Protein AF-A0A660YNR3-F1 (afdb_monomer)

Solvent-accessible surface area (backbone atoms only — not comparable to full-atom values): 7687 Å² total; per-residue (Å²): 128,89,79,85,51,72,70,41,46,27,28,28,26,65,58,37,36,51,55,48,36,74,77,38,71,85,60,85,75,82,46,52,71,30,52,26,34,31,70,41,71,60,52,62,88,41,73,68,26,43,50,52,51,52,53,44,63,73,63,52,87,47,79,91,48,65,66,87,48,44,32,37,24,27,33,40,55,34,66,90,38,70,31,98,83,68,46,72,40,37,76,51,71,72,45,73,34,48,56,43,39,84,83,83,62,45,50,22,49,44,72,56,55,69,69,58,53,53,52,52,49,56,50,46,63,75,67,67,67,76,76,81,126

Radius of gyration: 16.53 Å; Cα contacts (8 Å, |Δi|>4): 197; chains: 1; bounding box: 43×38×41 Å

Nearest PDB structures (foldseek):
  6tp5-assembly1_A  TM=4.032E-01  e=2.513E+00  Homo sapiens
  6tp5-assembly1_B  TM=3.949E-01  e=3.029E+00  Homo sapiens
  2k5l-assembly1_A  TM=4.747E-01  e=6.007E+00  Acetivibrio thermocellus ATCC 27405
  3sti-assembly1_B  TM=2.786E-01  e=3.430E+00  Escherichia coli K-12

pLDDT: mean 86.68, std 11.62, range [37.19, 96.88]

Foldseek 3Di:
DDDDDQFFKKFFAPLLVVVVCVVPVPDPDDRGRFIKGFHFFDDCVDPVNVVVLVVVCVVCPCVLHPSNQQRTWIKTKQQCDQDPVRHGIDIDGGDGDGQADRPPRHGRIDTDDPVVVVVVVVVCVVVPPPPDD

Sequence (133 aa):
MDDLKVGDLLFLTSFYEHYIKEKYPNTKLCLINRLAKLEEIIDWETSKGRFIKQARVKSGKWKNLPIEDNKYIVSIYYHDLIGRKGEKGVVERGVPMFRFHPETKKPFFEKVPDWIYREIMKQCESFGVELKQ

Structure (mmCIF, N/CA/C/O backbone):
data_AF-A0A660YNR3-F1
#
_entry.id   AF-A0A660YNR3-F1
#
loop_
_atom_site.group_PDB
_atom_site.id
_atom_site.type_symbol
_atom_site.label_atom_id
_atom_site.label_alt_id
_atom_site.label_comp_id
_atom_site.label_asym_id
_atom_site.label_entity_id
_atom_site.label_seq_id
_atom_site.pdbx_PDB_ins_code
_atom_site.Cartn_x
_atom_site.Cartn_y
_atom_site.Cartn_z
_atom_site.occupancy
_atom_site.B_iso_or_equiv
_atom_site.auth_seq_id
_atom_site.auth_comp_id
_atom_site.auth_asym_id
_atom_site.auth_atom_id
_atom_site.pdbx_PDB_model_num
ATOM 1 N N . MET A 1 1 ? -13.034 -8.684 -11.855 1.00 46.00 1 MET A N 1
ATOM 2 C CA . MET A 1 1 ? -11.916 -8.521 -10.904 1.00 46.00 1 MET A CA 1
ATOM 3 C C . MET A 1 1 ? -11.918 -7.039 -10.591 1.00 46.00 1 MET A C 1
ATOM 5 O O . MET A 1 1 ? -11.729 -6.288 -11.533 1.00 46.00 1 MET A O 1
ATOM 9 N N . ASP A 1 2 ? -12.305 -6.621 -9.384 1.00 54.91 2 ASP A N 1
ATOM 10 C CA . ASP A 1 2 ? -12.596 -5.202 -9.125 1.00 54.91 2 ASP A CA 1
ATOM 11 C C . ASP A 1 2 ? -11.394 -4.314 -9.464 1.00 54.91 2 ASP A C 1
ATOM 13 O O . ASP A 1 2 ? -10.284 -4.517 -8.958 1.00 54.91 2 ASP A O 1
ATOM 17 N N . ASP A 1 3 ? -11.625 -3.359 -10.365 1.00 85.38 3 ASP A N 1
ATOM 18 C CA . ASP A 1 3 ? -10.635 -2.364 -10.748 1.00 85.38 3 ASP A CA 1
ATOM 19 C C . ASP A 1 3 ? -10.443 -1.394 -9.585 1.00 85.38 3 ASP A C 1
ATOM 21 O O . ASP A 1 3 ? -11.370 -0.696 -9.164 1.00 85.38 3 ASP A O 1
ATOM 25 N N . LEU A 1 4 ? -9.221 -1.371 -9.060 1.00 91.00 4 LEU A N 1
ATOM 26 C CA . LEU A 1 4 ? -8.797 -0.423 -8.041 1.00 91.00 4 LEU A CA 1
ATOM 27 C C . LEU A 1 4 ? -8.828 0.993 -8.610 1.00 91.00 4 LEU A C 1
ATOM 29 O O . LEU A 1 4 ? -8.324 1.237 -9.710 1.00 91.00 4 LEU A O 1
ATOM 33 N N . LYS A 1 5 ? -9.365 1.931 -7.837 1.00 93.50 5 LYS A N 1
ATOM 34 C CA . LYS A 1 5 ? -9.443 3.348 -8.198 1.00 93.50 5 LYS A CA 1
ATOM 35 C C . LYS A 1 5 ? -8.811 4.209 -7.117 1.00 93.50 5 LYS A C 1
ATOM 37 O O . LYS A 1 5 ? -8.812 3.863 -5.938 1.00 93.50 5 LYS A O 1
ATOM 42 N N . VAL A 1 6 ? -8.273 5.356 -7.523 1.00 94.25 6 VAL A N 1
ATOM 43 C CA . VAL A 1 6 ? -7.807 6.374 -6.575 1.00 94.25 6 VAL A CA 1
ATOM 44 C C . VAL A 1 6 ? -8.950 6.731 -5.622 1.00 94.25 6 VAL A C 1
ATOM 46 O O . VAL A 1 6 ? -10.077 6.953 -6.059 1.00 94.25 6 VAL A O 1
ATOM 49 N N . GLY A 1 7 ? -8.651 6.763 -4.326 1.00 91.31 7 GLY A N 1
ATOM 50 C CA . GLY A 1 7 ? -9.623 6.942 -3.251 1.00 91.31 7 GLY A CA 1
ATOM 51 C C . GLY A 1 7 ? -10.091 5.642 -2.599 1.00 91.31 7 GLY A C 1
ATOM 52 O O . GLY A 1 7 ? -10.607 5.710 -1.486 1.00 91.31 7 GLY A O 1
ATOM 53 N N . ASP A 1 8 ? -9.867 4.479 -3.223 1.00 92.50 8 ASP A N 1
ATOM 54 C CA . ASP A 1 8 ? -10.229 3.195 -2.621 1.00 92.50 8 ASP A CA 1
ATOM 55 C C . ASP A 1 8 ? -9.513 2.993 -1.278 1.00 92.50 8 ASP A C 1
ATOM 57 O O . ASP A 1 8 ? -8.311 3.251 -1.132 1.00 92.50 8 ASP A O 1
ATOM 61 N N . LEU A 1 9 ? -10.269 2.492 -0.301 1.00 92.69 9 LEU A N 1
ATOM 62 C CA . LEU A 1 9 ? -9.723 2.000 0.955 1.00 92.69 9 LEU A CA 1
ATOM 63 C C . LEU A 1 9 ? -9.276 0.553 0.782 1.00 92.69 9 LEU A C 1
ATOM 65 O O . LEU A 1 9 ? -9.945 -0.254 0.135 1.00 92.69 9 LEU A O 1
ATOM 69 N N . LEU A 1 10 ? -8.144 0.229 1.389 1.00 94.31 10 LEU A N 1
ATOM 70 C CA . LEU A 1 10 ? -7.475 -1.054 1.283 1.00 94.31 10 LEU A CA 1
ATOM 71 C C . LEU A 1 10 ? -7.175 -1.600 2.680 1.00 94.31 10 LEU A C 1
ATOM 73 O O . LEU A 1 10 ? -6.725 -0.851 3.548 1.00 94.31 10 LEU A O 1
ATOM 77 N N . PHE A 1 11 ? -7.361 -2.900 2.880 1.00 93.69 11 PHE A N 1
ATOM 78 C CA . PHE A 1 11 ? -6.783 -3.624 4.004 1.00 93.69 11 PHE A CA 1
ATOM 79 C C . PHE A 1 11 ? -5.423 -4.180 3.617 1.00 93.69 11 PHE A C 1
ATOM 81 O O . PHE A 1 11 ? -5.300 -4.871 2.609 1.00 93.69 11 PHE A O 1
ATOM 88 N N . LEU A 1 12 ? -4.408 -3.913 4.432 1.00 95.19 12 LEU A N 1
ATOM 89 C CA . LEU A 1 12 ? -3.102 -4.555 4.302 1.00 95.19 12 LEU A CA 1
ATOM 90 C C . LEU A 1 12 ? -3.180 -6.014 4.770 1.00 95.19 12 LEU A C 1
ATOM 92 O O . LEU A 1 12 ? -3.768 -6.313 5.809 1.00 95.19 12 LEU A O 1
ATOM 96 N N . THR A 1 13 ? -2.575 -6.933 4.025 1.00 95.88 13 THR A N 1
ATOM 97 C CA . THR A 1 13 ? -2.635 -8.372 4.325 1.00 95.88 13 THR A CA 1
ATOM 98 C C . THR A 1 13 ? -1.467 -8.837 5.199 1.00 95.88 13 THR A C 1
ATOM 100 O O . THR A 1 13 ? -0.468 -8.136 5.389 1.00 95.88 13 THR A O 1
ATOM 103 N N . SER A 1 14 ? -1.546 -10.085 5.671 1.00 94.88 14 SER A N 1
ATOM 104 C CA . SER A 1 14 ? -0.424 -10.794 6.307 1.00 94.88 14 SER A CA 1
ATOM 105 C C . SER A 1 14 ? 0.824 -10.878 5.433 1.00 94.88 14 SER A C 1
ATOM 107 O O . SER A 1 14 ? 1.934 -10.822 5.955 1.00 94.88 14 SER A O 1
ATOM 109 N N . PHE A 1 15 ? 0.669 -10.947 4.110 1.00 95.00 15 PHE A N 1
ATOM 110 C CA . PHE A 1 15 ? 1.802 -11.017 3.190 1.00 95.00 15 PHE A CA 1
ATOM 111 C C . PHE A 1 15 ? 2.572 -9.704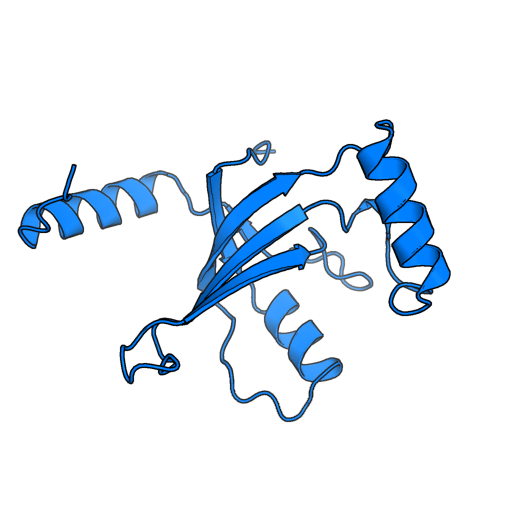 3.112 1.00 95.00 15 PHE A C 1
ATOM 113 O O . PHE A 1 15 ? 3.798 -9.731 3.018 1.00 95.00 15 PHE A O 1
ATOM 120 N N . TYR A 1 16 ? 1.879 -8.563 3.184 1.00 93.88 16 TYR A N 1
ATOM 121 C CA . TYR A 1 16 ? 2.566 -7.279 3.275 1.00 93.88 16 TYR A CA 1
ATOM 122 C C . TYR A 1 16 ? 3.314 -7.140 4.601 1.00 93.88 16 TYR A C 1
ATOM 124 O O . TYR A 1 16 ? 4.473 -6.729 4.610 1.00 93.88 16 TYR A O 1
ATOM 132 N N . GLU A 1 17 ? 2.686 -7.528 5.716 1.00 93.44 17 GLU A N 1
ATOM 133 C CA . GLU A 1 17 ? 3.364 -7.510 7.012 1.00 93.44 17 GLU A CA 1
ATOM 134 C C . GLU A 1 17 ? 4.628 -8.374 7.003 1.00 93.44 17 GLU A C 1
ATOM 136 O O . GLU A 1 17 ? 5.686 -7.914 7.434 1.00 93.44 17 GLU A O 1
ATOM 141 N N . HIS A 1 18 ? 4.521 -9.605 6.501 1.00 93.06 18 HIS A N 1
ATOM 142 C CA . HIS A 1 18 ? 5.646 -10.529 6.423 1.00 93.06 18 HIS A CA 1
ATOM 143 C C . HIS A 1 18 ? 6.806 -9.918 5.632 1.00 93.06 18 HIS A C 1
ATOM 145 O O . HIS A 1 18 ? 7.913 -9.810 6.153 1.00 93.06 18 HIS A O 1
ATOM 151 N N . TYR A 1 19 ? 6.515 -9.388 4.443 1.00 91.44 19 TYR A N 1
ATOM 152 C CA . TYR A 1 19 ? 7.498 -8.723 3.591 1.00 91.44 19 TYR A CA 1
ATOM 153 C C . TYR A 1 19 ? 8.201 -7.538 4.277 1.00 91.44 19 TYR A C 1
ATOM 155 O O . TYR A 1 19 ? 9.413 -7.349 4.144 1.00 91.44 19 TYR A O 1
ATOM 163 N N . ILE A 1 20 ? 7.457 -6.715 5.025 1.00 90.50 20 ILE A N 1
ATOM 164 C CA . ILE A 1 20 ? 8.045 -5.596 5.775 1.00 90.50 20 ILE A CA 1
ATOM 165 C C . ILE A 1 20 ? 8.910 -6.101 6.928 1.00 90.50 20 ILE A C 1
ATOM 167 O O . ILE A 1 20 ? 9.991 -5.554 7.141 1.00 90.50 20 ILE A O 1
ATOM 171 N N . LYS A 1 21 ? 8.484 -7.143 7.647 1.00 91.81 21 LYS A N 1
ATOM 172 C CA . LYS A 1 21 ? 9.265 -7.734 8.743 1.00 91.81 21 LYS A CA 1
ATOM 173 C C . LYS A 1 21 ? 10.542 -8.412 8.245 1.00 91.81 21 LYS A C 1
ATOM 175 O O . LYS A 1 21 ? 11.559 -8.304 8.913 1.00 91.81 21 LYS A O 1
ATOM 180 N N . GLU A 1 22 ? 10.546 -9.022 7.064 1.00 90.62 22 GLU A N 1
ATOM 181 C CA . GLU A 1 22 ? 11.778 -9.549 6.457 1.00 90.62 22 GLU A CA 1
ATOM 182 C C . GLU A 1 22 ? 12.781 -8.433 6.138 1.00 90.62 22 GLU A C 1
ATOM 184 O O . GLU A 1 22 ? 13.975 -8.554 6.412 1.00 90.62 22 GLU A O 1
ATOM 189 N N . LYS A 1 23 ? 12.298 -7.310 5.594 1.00 86.88 23 LYS A N 1
ATOM 190 C CA . LYS A 1 23 ? 13.146 -6.154 5.263 1.00 86.88 23 LYS A CA 1
ATOM 191 C C . LYS A 1 23 ? 13.578 -5.342 6.479 1.00 86.88 23 LYS A C 1
ATOM 193 O O . LYS A 1 23 ? 14.657 -4.749 6.470 1.00 86.88 23 LYS A O 1
ATOM 198 N N . TYR A 1 24 ? 12.733 -5.292 7.502 1.00 88.44 24 TYR A N 1
ATOM 199 C CA . TYR A 1 24 ? 12.922 -4.503 8.712 1.00 88.44 24 TYR A CA 1
ATOM 200 C C . TYR A 1 24 ? 12.564 -5.343 9.954 1.00 88.44 24 TYR A C 1
ATOM 202 O O . TYR A 1 24 ? 11.534 -5.083 10.585 1.00 88.44 24 TYR A O 1
ATOM 210 N N . PRO A 1 25 ? 13.419 -6.308 10.355 1.00 88.94 25 PRO A N 1
ATOM 211 C CA . PRO A 1 25 ? 13.110 -7.298 11.402 1.00 88.94 25 PRO A CA 1
ATOM 212 C C . PRO A 1 25 ? 12.765 -6.720 12.774 1.00 88.94 25 PRO A C 1
ATOM 214 O O . PRO A 1 25 ? 12.047 -7.337 13.552 1.00 88.94 25 PRO A O 1
ATOM 217 N N . ASN A 1 26 ? 13.235 -5.506 13.065 1.00 88.00 26 ASN A N 1
ATOM 218 C CA . ASN A 1 26 ? 12.988 -4.830 14.339 1.00 88.00 26 ASN A CA 1
ATOM 219 C C . ASN A 1 26 ? 11.656 -4.055 14.373 1.00 88.00 26 ASN A C 1
ATOM 221 O O . ASN A 1 26 ? 11.348 -3.397 15.369 1.00 88.00 26 ASN A O 1
ATOM 225 N N . THR A 1 27 ? 10.866 -4.105 13.295 1.00 82.88 27 THR A N 1
ATOM 226 C CA . THR A 1 27 ? 9.537 -3.489 13.239 1.00 82.88 27 THR A CA 1
ATOM 227 C C . THR A 1 27 ? 8.590 -4.187 14.209 1.00 82.88 27 THR A C 1
ATOM 229 O O . THR A 1 27 ? 8.252 -5.355 14.041 1.00 82.88 27 THR A O 1
ATOM 232 N N . LYS A 1 28 ? 8.101 -3.437 15.203 1.00 82.81 28 LYS A N 1
ATOM 233 C CA . LYS A 1 28 ? 7.074 -3.902 16.153 1.00 82.81 28 LYS A CA 1
ATOM 234 C C . LYS A 1 28 ? 5.638 -3.642 15.676 1.00 82.81 28 LYS A C 1
ATOM 236 O O . LYS A 1 28 ? 4.694 -3.958 16.390 1.00 82.81 28 LYS A O 1
ATOM 241 N N . LEU A 1 29 ? 5.469 -3.045 14.496 1.00 81.94 29 LEU A N 1
ATOM 242 C CA . LEU A 1 29 ? 4.160 -2.699 13.945 1.00 81.94 29 LEU A CA 1
ATOM 243 C C . LEU A 1 29 ? 3.429 -3.964 13.483 1.00 81.94 29 LEU A C 1
ATOM 245 O O . LEU A 1 29 ? 3.964 -4.737 12.690 1.00 81.94 29 LEU A O 1
ATOM 249 N N . CYS A 1 30 ? 2.193 -4.141 13.951 1.00 88.44 30 CYS A N 1
ATOM 250 C CA . CYS A 1 30 ? 1.248 -5.083 13.356 1.00 88.44 30 CYS A CA 1
ATOM 251 C C . CYS A 1 30 ? 0.580 -4.394 12.167 1.00 88.44 30 CYS A C 1
ATOM 253 O O . CYS A 1 30 ? -0.171 -3.461 12.407 1.00 88.44 30 CYS A O 1
ATOM 255 N N . LEU A 1 31 ? 0.879 -4.755 10.922 1.00 88.56 31 LEU A N 1
ATOM 256 C CA . LEU A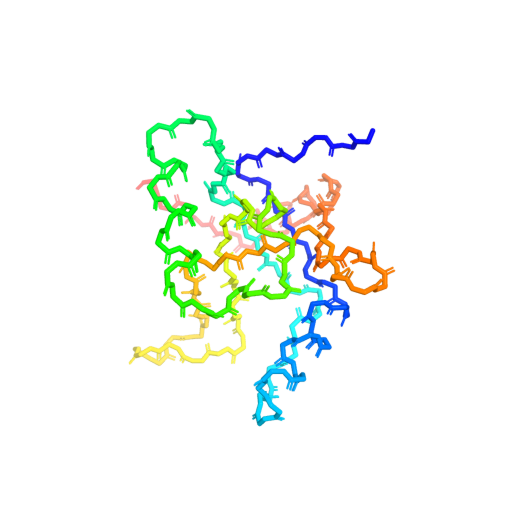 1 31 ? 0.379 -4.105 9.702 1.00 88.56 31 LEU A CA 1
ATOM 257 C C . LEU A 1 31 ? -0.888 -4.757 9.143 1.00 88.56 31 LEU A C 1
ATOM 259 O O . LEU A 1 31 ? -1.580 -4.133 8.345 1.00 88.56 31 LEU A O 1
ATOM 263 N N . ILE A 1 32 ? -1.198 -5.982 9.556 1.00 91.38 32 ILE A N 1
ATOM 264 C CA . ILE A 1 32 ? -2.343 -6.749 9.049 1.00 91.38 32 ILE A CA 1
ATOM 265 C C . ILE A 1 32 ? -3.655 -6.041 9.392 1.00 91.38 32 ILE A C 1
ATOM 267 O O . ILE A 1 32 ? -3.814 -5.504 10.487 1.00 91.38 32 ILE A O 1
ATOM 271 N N . ASN A 1 33 ? -4.600 -6.050 8.451 1.00 88.12 33 ASN A N 1
ATOM 272 C CA . ASN A 1 33 ? -5.920 -5.422 8.542 1.00 88.12 33 ASN A CA 1
ATOM 273 C C . ASN A 1 33 ? -5.883 -3.908 8.791 1.00 88.12 33 ASN A C 1
ATOM 275 O O . ASN A 1 33 ? -6.916 -3.301 9.082 1.00 88.12 33 ASN A O 1
ATOM 279 N N . ARG A 1 34 ? -4.719 -3.261 8.653 1.00 89.88 34 ARG A N 1
ATOM 280 C CA . ARG A 1 34 ? -4.661 -1.801 8.681 1.00 89.88 34 ARG A CA 1
ATOM 281 C C . ARG A 1 34 ? -5.300 -1.223 7.437 1.00 89.88 34 ARG A C 1
ATOM 283 O O . ARG A 1 34 ? -5.127 -1.747 6.338 1.00 89.88 34 ARG A O 1
ATOM 290 N N . LEU A 1 35 ? -5.971 -0.096 7.640 1.00 90.94 35 LEU A N 1
ATOM 291 C CA . LEU A 1 35 ? -6.505 0.715 6.564 1.00 90.94 35 LEU A CA 1
ATOM 292 C C . LEU A 1 35 ? -5.385 1.509 5.891 1.00 90.94 35 LEU A C 1
ATOM 294 O O . LEU A 1 35 ? -4.606 2.217 6.539 1.00 90.94 35 LEU A O 1
ATOM 298 N N . ALA A 1 36 ? -5.356 1.413 4.571 1.00 94.19 36 ALA A N 1
ATOM 299 C CA . ALA A 1 36 ? -4.606 2.286 3.692 1.00 94.19 36 ALA A CA 1
ATOM 300 C C . ALA A 1 36 ? -5.558 2.921 2.675 1.00 94.19 36 ALA A C 1
ATOM 302 O O . ALA A 1 36 ? -6.564 2.328 2.294 1.00 94.19 36 ALA A O 1
ATOM 303 N N . LYS A 1 37 ? -5.240 4.129 2.223 1.00 94.94 37 LYS A N 1
ATOM 304 C CA . LYS A 1 37 ? -5.948 4.802 1.134 1.00 94.94 37 LYS A CA 1
ATOM 305 C C . LYS A 1 37 ? -5.078 4.776 -0.112 1.00 94.94 37 LYS A C 1
ATOM 307 O O . LYS A 1 37 ? -3.908 5.153 -0.041 1.00 94.94 37 LYS A O 1
ATOM 312 N N . LEU A 1 38 ? -5.643 4.370 -1.244 1.00 96.06 38 LEU A N 1
ATOM 313 C CA . LEU A 1 38 ? -4.974 4.464 -2.536 1.00 96.06 38 LEU A CA 1
ATOM 314 C C . LEU A 1 38 ? -4.981 5.919 -3.020 1.00 96.06 38 LEU A C 1
ATOM 316 O O . LEU A 1 38 ? -6.028 6.457 -3.368 1.00 96.06 38 LEU A O 1
ATOM 320 N N . GLU A 1 39 ? -3.819 6.566 -3.029 1.00 96.88 39 GLU A N 1
ATOM 321 C CA . GLU A 1 39 ? -3.684 7.983 -3.398 1.00 96.88 39 GLU A CA 1
ATOM 322 C C . GLU A 1 39 ? -3.392 8.166 -4.886 1.00 96.88 39 GLU A C 1
ATOM 324 O O . GLU A 1 39 ? -3.863 9.117 -5.502 1.00 96.88 39 GLU A O 1
ATOM 329 N N . GLU A 1 40 ? -2.606 7.267 -5.474 1.00 96.19 40 GLU A N 1
ATOM 330 C CA . GLU A 1 40 ? -2.231 7.350 -6.882 1.00 96.19 40 GLU A CA 1
ATOM 331 C C . GLU A 1 40 ? -1.974 5.954 -7.458 1.00 96.19 40 GL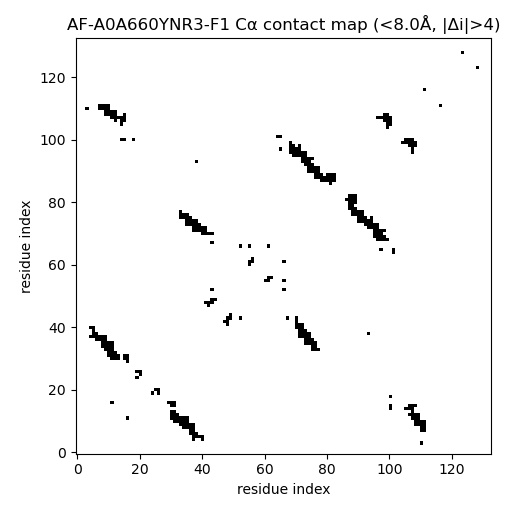U A C 1
ATOM 333 O O . GLU A 1 40 ? -1.419 5.076 -6.793 1.00 96.19 40 GLU A O 1
ATOM 338 N N . ILE A 1 41 ? -2.351 5.769 -8.723 1.00 95.81 41 ILE A N 1
ATOM 339 C CA . ILE A 1 41 ? -1.911 4.647 -9.550 1.00 95.81 41 ILE A CA 1
ATOM 340 C C . ILE A 1 41 ? -1.044 5.239 -10.657 1.00 95.81 41 ILE A C 1
ATOM 342 O O . ILE A 1 41 ? -1.537 5.975 -11.508 1.00 95.81 41 ILE A O 1
ATOM 346 N N . ILE A 1 42 ? 0.250 4.940 -10.628 1.00 94.88 42 ILE A N 1
ATOM 347 C CA . ILE A 1 42 ? 1.201 5.447 -11.612 1.00 94.88 42 ILE A CA 1
ATOM 348 C C . ILE A 1 42 ? 0.939 4.775 -12.960 1.00 94.88 42 ILE A C 1
ATOM 350 O O . ILE A 1 42 ? 0.955 3.547 -13.072 1.00 94.88 42 ILE A O 1
ATOM 354 N N . ASP A 1 43 ? 0.767 5.597 -13.989 1.00 94.81 43 ASP A N 1
ATOM 355 C CA . ASP A 1 43 ? 0.819 5.165 -15.381 1.00 94.81 43 ASP A CA 1
ATOM 356 C C . ASP A 1 43 ? 2.259 5.269 -15.898 1.00 94.81 43 ASP A C 1
ATOM 358 O O . ASP A 1 43 ? 2.818 6.368 -16.008 1.00 94.81 43 ASP A O 1
ATOM 362 N N . TRP A 1 44 ? 2.859 4.117 -16.208 1.00 94.06 44 TRP A N 1
ATOM 363 C CA . TRP A 1 44 ? 4.245 4.006 -16.661 1.00 94.06 44 TRP A CA 1
ATOM 364 C C . TRP A 1 44 ? 4.516 4.648 -18.019 1.00 94.06 44 TRP A C 1
ATOM 366 O O . TRP A 1 44 ? 5.669 4.999 -18.280 1.00 94.06 44 TRP A O 1
ATOM 376 N N . GLU A 1 45 ? 3.487 4.864 -18.836 1.00 94.81 45 GLU A N 1
ATOM 377 C CA . GLU A 1 45 ? 3.632 5.447 -20.171 1.00 94.81 45 GLU A CA 1
ATOM 378 C C . GLU A 1 45 ? 3.720 6.980 -20.141 1.00 94.81 45 GLU A C 1
ATOM 380 O O . GLU A 1 45 ? 4.229 7.614 -21.073 1.00 94.81 45 GLU A O 1
ATOM 385 N N . THR A 1 46 ? 3.301 7.596 -19.034 1.00 96.25 46 THR A N 1
ATOM 386 C CA . THR A 1 46 ? 3.395 9.047 -18.839 1.00 96.25 46 THR A CA 1
ATOM 387 C C . THR A 1 46 ? 4.835 9.505 -18.589 1.00 96.25 46 THR A C 1
ATOM 389 O O . THR A 1 46 ? 5.693 8.753 -18.122 1.00 96.25 46 THR A O 1
ATOM 392 N N . SER A 1 47 ? 5.118 10.788 -18.836 1.00 96.50 47 SER A N 1
ATOM 393 C CA . SER A 1 47 ? 6.418 11.399 -18.511 1.00 96.50 47 SER A CA 1
ATOM 394 C C . SER A 1 47 ? 6.781 11.241 -17.028 1.00 96.50 47 SER A C 1
ATOM 396 O O . SER A 1 47 ? 7.908 10.855 -16.708 1.00 96.50 47 SER A O 1
ATOM 398 N N . LYS A 1 48 ? 5.808 11.460 -16.132 1.00 94.75 48 LYS A N 1
ATOM 399 C CA . LYS A 1 48 ? 5.943 11.247 -14.684 1.00 94.75 48 LYS A CA 1
ATOM 400 C C . LYS A 1 48 ? 6.260 9.785 -14.364 1.00 94.75 48 LYS A C 1
ATOM 402 O O . LYS A 1 48 ? 7.207 9.520 -13.624 1.00 94.75 48 LYS A O 1
ATOM 407 N N . GLY A 1 49 ? 5.514 8.842 -14.941 1.00 95.56 49 GLY A N 1
ATOM 408 C CA . GLY A 1 49 ? 5.731 7.410 -14.740 1.00 95.56 49 GLY A CA 1
ATOM 409 C C . GLY A 1 49 ? 7.121 6.965 -15.175 1.00 95.56 49 GLY A C 1
ATOM 410 O O . GLY A 1 49 ? 7.850 6.364 -14.383 1.00 95.56 49 GLY A O 1
ATOM 411 N N . ARG A 1 50 ? 7.544 7.339 -16.388 1.00 96.19 50 ARG A N 1
ATOM 412 C CA . ARG A 1 50 ? 8.892 7.039 -16.898 1.00 96.19 50 ARG A CA 1
ATOM 413 C C . ARG A 1 50 ? 9.994 7.607 -16.005 1.00 96.19 50 ARG A C 1
ATOM 415 O O . ARG A 1 50 ? 10.956 6.897 -15.712 1.00 96.19 50 ARG A O 1
ATOM 422 N N . PHE A 1 51 ? 9.839 8.840 -15.521 1.00 95.81 51 PHE A N 1
ATOM 423 C CA . PHE A 1 51 ? 10.792 9.448 -14.590 1.00 95.81 51 PHE A CA 1
ATOM 424 C C . PHE A 1 51 ? 10.894 8.660 -13.274 1.00 95.81 51 PHE A C 1
ATOM 426 O O . PHE A 1 51 ? 11.994 8.309 -12.841 1.00 95.81 51 PHE A O 1
ATOM 433 N N . ILE A 1 52 ? 9.758 8.313 -12.659 1.00 93.56 52 ILE A N 1
ATOM 434 C CA . ILE A 1 52 ? 9.727 7.521 -11.419 1.00 93.56 52 ILE A CA 1
ATOM 435 C C . ILE A 1 52 ? 10.352 6.139 -11.643 1.00 93.56 52 ILE A C 1
ATOM 437 O O . ILE A 1 52 ? 11.144 5.675 -10.818 1.00 93.56 52 ILE A O 1
ATOM 441 N N . LYS A 1 53 ? 10.041 5.490 -12.769 1.00 93.44 53 LYS A N 1
ATOM 442 C CA . LYS A 1 53 ? 10.598 4.186 -13.145 1.00 93.44 53 LYS A CA 1
ATOM 443 C C . LYS A 1 53 ? 12.122 4.243 -13.237 1.00 93.44 53 LYS A C 1
ATOM 445 O O . LYS A 1 53 ? 12.800 3.439 -12.598 1.00 93.44 53 LYS A O 1
ATOM 450 N N . GLN A 1 54 ? 12.665 5.236 -13.941 1.00 93.88 54 GLN A N 1
ATOM 451 C CA . GLN A 1 54 ? 14.111 5.459 -14.033 1.00 93.88 54 GLN A CA 1
ATOM 452 C C . GLN A 1 54 ? 14.743 5.730 -12.662 1.00 93.88 54 GLN A C 1
ATOM 454 O O . GLN A 1 54 ? 15.766 5.127 -12.331 1.00 93.88 54 GLN A O 1
ATOM 459 N N . ALA A 1 55 ? 14.123 6.576 -11.833 1.00 92.62 55 ALA A N 1
ATOM 460 C CA . ALA A 1 55 ? 14.613 6.868 -10.485 1.00 92.62 55 ALA A CA 1
ATOM 461 C C . ALA A 1 55 ? 14.678 5.603 -9.610 1.00 92.62 55 ALA A C 1
ATOM 463 O O . ALA A 1 55 ? 15.655 5.386 -8.888 1.00 92.62 55 A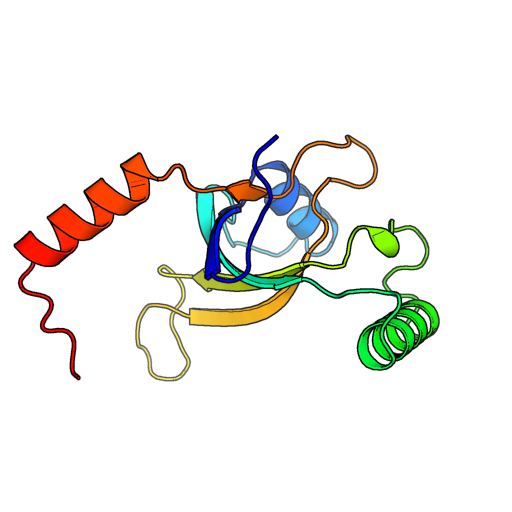LA A O 1
ATOM 464 N N . ARG A 1 56 ? 13.676 4.722 -9.710 1.00 91.19 56 ARG A N 1
ATOM 465 C CA . ARG A 1 56 ? 13.645 3.445 -8.984 1.00 91.19 56 ARG A CA 1
ATOM 466 C C . ARG A 1 56 ? 14.717 2.480 -9.467 1.00 91.19 56 ARG A C 1
ATOM 468 O O . ARG A 1 56 ? 15.445 1.951 -8.627 1.00 91.19 56 ARG A O 1
ATOM 475 N N . VAL A 1 57 ? 14.871 2.306 -10.779 1.00 90.94 57 VAL A N 1
ATOM 476 C CA . VAL A 1 57 ? 15.950 1.485 -11.355 1.00 90.94 57 VAL A CA 1
ATOM 477 C C . VAL A 1 57 ? 17.314 1.997 -10.881 1.00 90.94 57 VAL A C 1
ATOM 479 O O . VAL A 1 57 ? 18.107 1.224 -10.345 1.00 90.94 57 VAL A O 1
ATOM 482 N N . LYS A 1 58 ? 17.548 3.313 -10.966 1.00 93.44 58 LYS A N 1
ATOM 483 C CA . LYS A 1 58 ? 18.799 3.952 -10.530 1.00 93.44 58 LYS A CA 1
ATOM 484 C C . LYS A 1 58 ? 19.073 3.774 -9.035 1.00 93.44 58 LYS A C 1
ATOM 486 O O . LYS A 1 58 ? 20.226 3.648 -8.641 1.00 93.44 58 LYS A O 1
ATOM 491 N N . SER A 1 59 ? 18.033 3.746 -8.200 1.00 91.81 59 SER A N 1
ATOM 492 C CA . SER A 1 59 ? 18.191 3.594 -6.747 1.00 91.81 59 SER A CA 1
ATOM 493 C C . SER A 1 59 ? 18.716 2.221 -6.315 1.00 91.81 59 SER A C 1
ATOM 495 O O . SER A 1 59 ? 19.147 2.076 -5.174 1.00 91.81 59 SER A O 1
ATOM 497 N N . GLY A 1 60 ? 18.609 1.190 -7.163 1.00 86.75 60 GLY A N 1
ATOM 498 C CA . GLY A 1 60 ? 19.007 -0.188 -6.845 1.00 86.75 60 GLY A CA 1
ATOM 499 C C . GLY A 1 60 ? 18.140 -0.900 -5.793 1.00 86.75 60 GLY A C 1
ATOM 500 O O . GLY A 1 60 ? 18.124 -2.129 -5.759 1.00 86.75 60 GLY A O 1
ATOM 501 N N . LYS A 1 61 ? 17.343 -0.168 -5.000 1.00 86.31 61 LYS A N 1
ATOM 502 C CA . LYS A 1 61 ? 16.451 -0.702 -3.948 1.00 86.31 61 LYS A CA 1
ATOM 503 C C . LYS A 1 61 ? 15.419 -1.713 -4.464 1.00 86.31 61 LYS A C 1
ATOM 505 O O . LYS A 1 61 ? 14.874 -2.491 -3.685 1.00 86.31 61 LYS A O 1
ATOM 510 N N . TRP A 1 62 ? 15.150 -1.689 -5.768 1.00 86.50 62 TRP A N 1
ATOM 511 C CA . TRP A 1 62 ? 14.096 -2.458 -6.429 1.00 86.50 62 TRP A CA 1
ATOM 512 C C . TRP A 1 62 ? 14.628 -3.488 -7.434 1.00 86.50 62 TRP A C 1
ATOM 514 O O . TRP A 1 62 ? 13.845 -4.035 -8.201 1.00 86.50 62 TRP A O 1
ATOM 524 N N . LYS A 1 63 ? 15.944 -3.754 -7.444 1.00 81.06 63 LYS A N 1
ATOM 525 C CA . LYS A 1 63 ? 16.648 -4.512 -8.500 1.00 81.06 63 LYS A CA 1
ATOM 526 C C . LYS A 1 63 ? 16.097 -5.926 -8.766 1.00 81.06 63 LYS A C 1
ATOM 528 O O . LYS A 1 63 ? 16.229 -6.404 -9.883 1.00 81.06 63 LYS A O 1
ATOM 533 N N . ASN A 1 64 ? 15.433 -6.548 -7.789 1.00 83.75 64 ASN A N 1
ATOM 534 C CA . ASN A 1 64 ? 14.855 -7.897 -7.899 1.00 83.75 64 ASN A CA 1
ATOM 535 C C . ASN A 1 64 ? 13.334 -7.914 -7.669 1.00 83.75 64 ASN A C 1
ATOM 537 O O . ASN A 1 64 ? 12.762 -8.942 -7.316 1.00 83.75 64 ASN A O 1
ATOM 541 N N . LEU A 1 65 ? 12.680 -6.760 -7.788 1.00 87.75 65 LEU A N 1
ATOM 542 C CA . LEU A 1 65 ? 11.255 -6.614 -7.519 1.00 87.75 65 LEU A CA 1
ATOM 543 C C . LEU A 1 65 ? 10.506 -6.267 -8.813 1.00 87.75 65 LEU A C 1
ATOM 545 O O . LEU A 1 65 ? 11.080 -5.622 -9.692 1.00 87.75 65 LEU A O 1
ATOM 549 N N . PRO A 1 66 ? 9.228 -6.662 -8.951 1.00 89.94 66 PRO A N 1
ATOM 550 C CA . PRO A 1 66 ? 8.450 -6.399 -10.157 1.00 89.94 66 PRO A CA 1
ATOM 551 C C . PRO A 1 66 ? 8.088 -4.908 -10.245 1.00 89.94 66 PRO A C 1
ATOM 553 O O . PRO A 1 66 ? 7.027 -4.490 -9.790 1.00 89.94 66 PRO A O 1
ATOM 556 N N . ILE A 1 67 ? 8.982 -4.088 -10.810 1.00 89.94 67 ILE A N 1
ATOM 557 C CA . ILE A 1 67 ? 8.834 -2.621 -10.874 1.00 89.94 67 ILE A CA 1
ATOM 558 C C . ILE A 1 67 ? 7.503 -2.207 -11.510 1.00 89.94 67 ILE A C 1
ATOM 560 O O . ILE A 1 67 ? 6.877 -1.271 -11.016 1.00 89.94 67 ILE A O 1
ATOM 564 N N . GLU A 1 68 ? 7.046 -2.929 -12.539 1.00 89.94 68 GLU A N 1
ATOM 565 C CA . GLU A 1 68 ? 5.765 -2.650 -13.205 1.00 89.94 68 GLU A CA 1
ATOM 566 C C . GLU A 1 68 ? 4.567 -2.750 -12.249 1.00 89.94 68 GLU A C 1
ATOM 568 O O . GLU A 1 68 ? 3.585 -2.023 -12.403 1.00 89.94 68 GLU A O 1
ATOM 573 N N . ASP A 1 69 ? 4.658 -3.613 -11.234 1.00 91.25 69 ASP A N 1
ATOM 574 C CA . ASP A 1 69 ? 3.614 -3.791 -10.225 1.00 91.25 69 ASP A CA 1
ATOM 575 C C . ASP A 1 69 ? 3.740 -2.795 -9.060 1.00 91.25 69 ASP A C 1
ATOM 577 O O . ASP A 1 69 ? 2.779 -2.572 -8.329 1.00 91.25 69 ASP A O 1
ATOM 581 N N . ASN A 1 70 ? 4.879 -2.106 -8.909 1.00 92.44 70 ASN A N 1
ATOM 582 C CA . ASN A 1 70 ? 5.090 -1.103 -7.856 1.00 92.44 70 ASN A CA 1
ATOM 583 C C . ASN A 1 70 ? 4.393 0.243 -8.141 1.00 92.44 70 ASN A C 1
ATOM 585 O O . ASN A 1 70 ? 4.899 1.312 -7.799 1.00 92.44 70 ASN A O 1
ATOM 589 N N . LYS A 1 71 ? 3.271 0.238 -8.850 1.00 93.88 71 LYS A N 1
ATOM 590 C CA . LYS A 1 71 ? 2.620 1.454 -9.355 1.00 93.88 71 LYS A CA 1
ATOM 591 C C . LYS A 1 71 ? 1.658 2.112 -8.370 1.00 93.88 71 LYS A C 1
ATOM 593 O O . LYS A 1 71 ? 1.210 3.221 -8.629 1.00 93.88 71 LYS A O 1
ATOM 598 N N . TYR A 1 72 ? 1.340 1.456 -7.260 1.00 95.81 72 TYR A N 1
ATOM 599 C CA . TYR A 1 72 ? 0.375 1.962 -6.288 1.00 95.81 72 TYR A CA 1
ATOM 600 C C . TYR A 1 72 ? 1.083 2.827 -5.254 1.00 95.81 72 TYR A C 1
ATOM 602 O O . TYR A 1 72 ? 2.084 2.409 -4.670 1.00 95.81 72 TYR A O 1
ATOM 610 N N . ILE A 1 73 ? 0.558 4.023 -5.023 1.00 96.25 73 ILE A N 1
ATOM 611 C CA . ILE A 1 73 ? 1.004 4.918 -3.962 1.00 96.25 73 ILE A CA 1
ATOM 612 C C . ILE A 1 73 ? -0.113 5.009 -2.936 1.00 96.25 73 ILE A C 1
ATOM 614 O O . ILE A 1 73 ? -1.229 5.410 -3.271 1.00 96.25 73 ILE A O 1
ATOM 618 N N . VAL A 1 74 ? 0.185 4.645 -1.693 1.00 96.50 74 VAL A N 1
ATOM 619 C CA . VAL A 1 74 ? -0.811 4.613 -0.620 1.00 96.50 74 VAL A CA 1
ATOM 620 C C . VAL A 1 74 ? -0.450 5.543 0.535 1.00 96.50 74 VAL A C 1
ATOM 622 O O . VAL A 1 74 ? 0.721 5.858 0.771 1.00 96.50 74 VAL A O 1
ATOM 625 N N . SER A 1 75 ? -1.473 5.946 1.279 1.00 95.31 75 SER A N 1
ATOM 626 C CA . SER A 1 75 ? -1.338 6.496 2.627 1.00 95.31 75 SER A CA 1
ATOM 627 C C . SER A 1 75 ? -1.755 5.436 3.642 1.00 95.31 75 SER A C 1
ATOM 629 O O . SER A 1 75 ? -2.881 4.951 3.570 1.00 95.31 75 SER A O 1
ATOM 631 N N . ILE A 1 76 ? -0.883 5.081 4.586 1.00 93.12 76 ILE A N 1
ATOM 632 C CA . ILE A 1 76 ? -1.158 4.066 5.618 1.00 93.12 76 ILE A CA 1
ATOM 633 C C . ILE A 1 76 ? -1.488 4.762 6.936 1.00 93.12 76 ILE A C 1
ATOM 635 O O . ILE A 1 76 ? -0.744 5.647 7.369 1.00 93.12 76 ILE A O 1
ATOM 639 N N . TYR A 1 77 ? -2.588 4.359 7.578 1.00 89.38 77 TYR A N 1
ATOM 640 C CA . TYR A 1 77 ? -3.000 4.908 8.868 1.00 89.38 77 TYR A CA 1
ATOM 641 C C . TYR A 1 77 ? -2.578 4.021 10.047 1.00 89.38 77 TYR A C 1
ATOM 643 O O . TYR A 1 77 ? -2.920 2.839 10.145 1.00 89.38 77 TYR A O 1
ATOM 651 N N . TYR A 1 78 ? -1.869 4.632 10.993 1.00 86.69 78 TYR A N 1
ATOM 652 C CA . TYR A 1 78 ? -1.382 4.017 12.219 1.00 86.69 78 TYR A CA 1
ATOM 653 C C . TYR A 1 78 ? -2.079 4.615 13.442 1.00 86.69 78 TYR A C 1
ATOM 655 O O . TYR A 1 78 ? -1.547 5.512 14.091 1.00 86.69 78 TYR A O 1
ATOM 663 N N . HIS A 1 79 ? -3.281 4.127 13.749 1.00 82.69 79 HIS A N 1
ATOM 664 C CA . HIS A 1 79 ? -4.107 4.616 14.864 1.00 82.69 79 HIS A CA 1
ATOM 665 C C . HIS A 1 79 ? -3.475 4.412 16.255 1.00 82.69 79 HIS A C 1
ATOM 667 O O . HIS A 1 79 ? -3.763 5.148 17.195 1.00 82.69 79 HIS A O 1
ATOM 673 N N . ASP A 1 80 ? -2.616 3.405 16.384 1.00 84.38 80 ASP A N 1
ATOM 674 C CA . ASP A 1 80 ? -1.907 2.997 17.598 1.00 84.38 80 ASP A CA 1
ATOM 675 C C . ASP A 1 80 ? -0.584 3.747 17.813 1.00 84.38 80 ASP A C 1
ATOM 677 O O . ASP A 1 80 ? -0.017 3.687 18.904 1.00 84.38 80 ASP A O 1
ATOM 681 N N . LEU A 1 81 ? -0.093 4.471 16.802 1.00 84.38 81 LEU A N 1
ATOM 682 C CA . LEU A 1 81 ? 1.131 5.258 16.913 1.00 84.38 81 LEU A CA 1
ATOM 683 C C . LEU A 1 81 ? 0.856 6.672 17.411 1.00 84.38 81 LEU A C 1
ATOM 685 O O . LEU A 1 81 ? -0.137 7.302 17.056 1.00 84.38 81 LEU A O 1
ATOM 689 N N . ILE A 1 82 ? 1.784 7.182 18.217 1.00 84.06 82 ILE A N 1
ATOM 690 C CA . ILE A 1 82 ? 1.752 8.549 18.731 1.00 84.06 82 ILE A CA 1
ATOM 691 C C . ILE A 1 82 ? 2.485 9.458 17.740 1.00 84.06 82 ILE A C 1
ATOM 693 O O . ILE A 1 82 ? 3.651 9.231 17.408 1.00 84.06 82 ILE A O 1
ATOM 697 N N . GLY A 1 83 ? 1.796 10.487 17.257 1.00 79.56 83 GLY A N 1
ATOM 698 C CA . GLY A 1 83 ? 2.358 11.516 16.393 1.00 79.56 83 GLY A CA 1
ATOM 699 C C . GLY A 1 83 ? 3.270 12.490 17.136 1.00 79.56 83 GLY A C 1
ATOM 700 O O . GLY A 1 83 ? 3.345 12.519 18.362 1.00 79.56 83 GLY A O 1
ATOM 701 N N . ARG A 1 84 ? 3.948 13.365 16.382 1.00 76.75 84 ARG A N 1
ATOM 702 C CA . ARG A 1 84 ? 4.921 14.336 16.930 1.00 76.75 84 ARG A CA 1
ATOM 703 C C . ARG A 1 84 ? 4.342 15.283 17.988 1.00 76.75 84 ARG A C 1
ATOM 705 O O . ARG A 1 84 ? 5.099 15.814 18.788 1.00 76.75 84 ARG A O 1
ATOM 712 N N . LYS A 1 85 ? 3.026 15.507 17.976 1.00 82.69 85 LYS A N 1
ATOM 713 C CA . LYS A 1 85 ? 2.311 16.364 18.934 1.00 82.69 85 LYS A CA 1
ATOM 714 C C . LYS A 1 85 ? 1.687 15.591 20.106 1.00 82.69 85 LYS A C 1
ATOM 716 O O . LYS A 1 85 ? 0.901 16.161 20.847 1.00 82.69 85 LYS A O 1
ATOM 721 N N . GLY A 1 86 ? 1.982 14.298 20.256 1.00 80.38 86 GLY A N 1
ATOM 722 C CA . GLY A 1 86 ? 1.351 13.449 21.273 1.00 80.38 86 GLY A CA 1
ATOM 723 C C . GLY A 1 86 ? -0.049 12.942 20.897 1.00 80.38 86 GLY A C 1
ATOM 724 O O . GLY A 1 86 ? -0.611 12.123 21.617 1.00 80.38 86 GLY A O 1
ATOM 725 N N . GLU A 1 87 ? -0.605 13.384 19.765 1.00 77.25 87 GLU A N 1
ATOM 726 C CA . GLU A 1 87 ? -1.885 12.902 19.235 1.00 77.25 87 GLU A CA 1
ATOM 727 C C . GLU A 1 87 ? -1.761 11.449 18.757 1.00 77.25 87 GLU A C 1
ATOM 729 O O . GLU A 1 87 ? -0.782 11.084 18.102 1.00 77.25 87 GLU A O 1
ATOM 734 N N . LYS A 1 88 ? -2.749 10.607 19.080 1.00 78.62 88 LYS A N 1
ATOM 735 C CA . LYS A 1 88 ? -2.826 9.237 18.557 1.00 78.62 88 LYS A CA 1
ATOM 736 C C . LYS A 1 88 ? -3.235 9.267 17.085 1.00 78.62 88 LYS A C 1
ATOM 738 O O . LYS A 1 88 ? -4.156 9.990 16.713 1.00 78.62 88 LYS A O 1
ATOM 743 N N . GLY A 1 89 ? -2.583 8.445 16.273 1.00 79.56 89 GLY A N 1
ATOM 744 C CA . GLY A 1 89 ? -2.775 8.413 14.831 1.00 79.56 89 GLY A CA 1
ATOM 745 C C . GLY A 1 89 ? -1.611 9.058 14.088 1.00 79.56 89 GLY A C 1
ATOM 746 O O . GLY A 1 89 ? -1.412 10.269 14.143 1.00 79.56 89 GLY A O 1
ATOM 747 N N . VAL A 1 90 ? -0.870 8.259 13.324 1.00 84.00 90 VAL A N 1
ATOM 748 C CA . VAL A 1 90 ? 0.114 8.750 12.349 1.00 84.00 90 VAL A CA 1
ATOM 749 C C . VAL A 1 90 ? -0.296 8.285 10.962 1.00 84.00 90 VAL A C 1
ATOM 751 O O . VAL A 1 90 ? -0.698 7.141 10.785 1.00 84.00 90 VAL A O 1
ATOM 754 N N . VAL A 1 91 ? -0.195 9.166 9.968 1.00 86.56 91 VAL A N 1
ATOM 755 C CA . VAL A 1 91 ? -0.361 8.793 8.559 1.00 86.56 91 VAL A CA 1
ATOM 756 C C . VAL A 1 91 ? 1.001 8.839 7.889 1.00 86.56 91 VAL A C 1
ATOM 758 O O . VA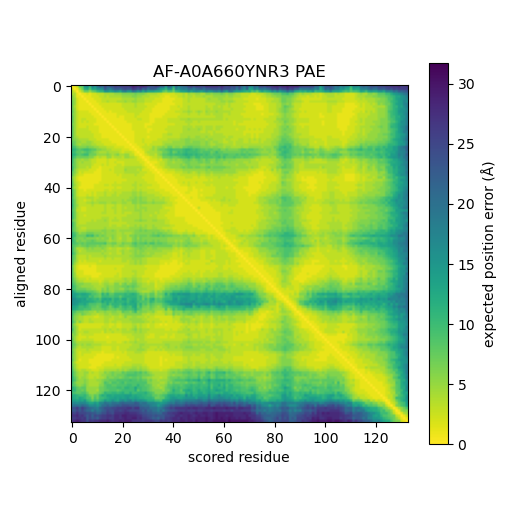L A 1 91 ? 1.628 9.898 7.831 1.00 86.56 91 VAL A O 1
ATOM 761 N N . GLU A 1 92 ? 1.438 7.710 7.347 1.00 90.31 92 GLU A N 1
ATOM 762 C CA . GLU A 1 92 ? 2.568 7.681 6.422 1.00 90.31 92 GLU A CA 1
ATOM 763 C C . GLU A 1 92 ? 2.034 7.832 5.003 1.00 90.31 92 GLU A C 1
ATOM 765 O O . GLU A 1 92 ? 1.198 7.046 4.561 1.00 90.31 92 GLU A O 1
ATOM 770 N N . ARG A 1 93 ? 2.479 8.877 4.303 1.00 91.25 93 ARG A N 1
ATOM 771 C CA . ARG A 1 93 ? 2.003 9.226 2.961 1.00 91.25 93 ARG A CA 1
ATOM 772 C C . ARG A 1 93 ? 3.030 8.843 1.911 1.00 91.25 93 ARG A C 1
ATOM 774 O O . ARG A 1 93 ? 4.230 8.960 2.145 1.00 91.25 93 ARG A O 1
ATOM 781 N N . GLY A 1 94 ? 2.549 8.498 0.722 1.00 92.00 94 GLY A N 1
ATOM 782 C CA . GLY A 1 94 ? 3.419 8.279 -0.429 1.00 92.00 94 GLY A CA 1
ATOM 783 C C . GLY A 1 94 ? 4.127 6.925 -0.417 1.00 92.00 94 GLY A C 1
ATOM 784 O O . GLY A 1 94 ? 5.179 6.796 -1.041 1.00 92.00 94 GLY A O 1
ATOM 785 N N . VAL A 1 95 ? 3.582 5.929 0.289 1.00 92.44 95 VAL A N 1
ATOM 786 C CA . VAL A 1 95 ? 4.185 4.598 0.402 1.00 92.44 95 VAL A CA 1
ATOM 787 C C . VAL A 1 95 ? 4.023 3.858 -0.930 1.00 92.44 95 VAL A C 1
ATOM 789 O O . VAL A 1 95 ? 2.891 3.594 -1.342 1.00 92.44 95 VAL A O 1
ATOM 792 N N . PRO A 1 96 ? 5.119 3.512 -1.632 1.00 92.69 96 PRO A N 1
ATOM 793 C CA . PRO A 1 96 ? 5.035 2.751 -2.869 1.00 92.69 96 PRO A CA 1
ATOM 794 C C . PRO A 1 96 ? 4.791 1.269 -2.567 1.00 92.69 96 PRO A C 1
ATOM 796 O O . PRO A 1 96 ? 5.596 0.624 -1.893 1.00 92.69 96 PRO A O 1
ATOM 799 N N . MET A 1 97 ? 3.719 0.704 -3.116 1.00 92.06 97 MET A N 1
ATOM 800 C CA . MET A 1 97 ? 3.336 -0.692 -2.909 1.00 92.06 97 MET A CA 1
ATOM 801 C C . MET A 1 97 ? 3.246 -1.477 -4.217 1.00 92.06 97 MET A C 1
ATOM 803 O O . MET A 1 97 ? 2.933 -0.947 -5.283 1.00 92.06 97 MET A O 1
ATOM 807 N N . PHE A 1 98 ? 3.523 -2.773 -4.097 1.00 91.81 98 PHE A N 1
ATOM 808 C CA . PHE A 1 98 ? 3.172 -3.796 -5.079 1.00 91.81 98 PHE A CA 1
ATOM 809 C C . PHE A 1 98 ? 1.756 -4.284 -4.803 1.00 91.81 98 PHE A C 1
ATOM 811 O O . PHE A 1 98 ? 1.335 -4.282 -3.645 1.00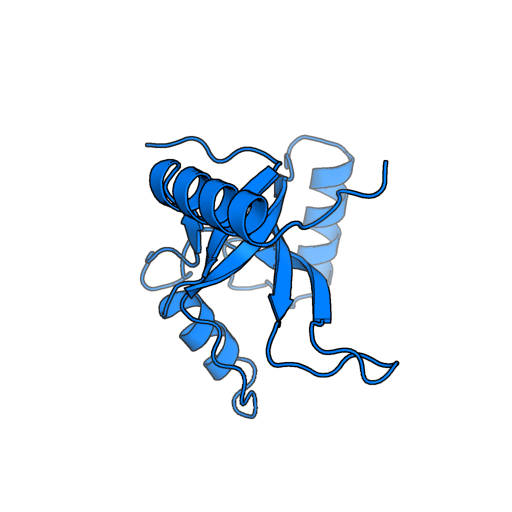 91.81 98 PHE A O 1
ATOM 818 N N . ARG A 1 99 ? 1.045 -4.754 -5.828 1.00 92.12 99 ARG A N 1
ATOM 819 C CA . ARG A 1 99 ? -0.230 -5.442 -5.609 1.00 92.12 99 ARG A CA 1
ATOM 820 C C . ARG A 1 99 ? -0.004 -6.814 -4.993 1.00 92.12 99 ARG A C 1
ATOM 822 O O . ARG A 1 99 ? -0.790 -7.230 -4.144 1.00 92.12 99 ARG A O 1
ATOM 829 N N . PHE A 1 100 ? 1.061 -7.500 -5.401 1.00 93.12 100 PHE A N 1
ATOM 830 C CA . PHE A 1 100 ? 1.331 -8.871 -4.982 1.00 93.12 100 PHE A CA 1
ATOM 831 C C . PHE A 1 100 ? 2.738 -9.053 -4.415 1.00 93.12 100 PHE A C 1
ATOM 833 O O . PHE A 1 100 ? 3.699 -8.404 -4.831 1.00 93.12 100 PHE A O 1
ATOM 840 N N . HIS A 1 101 ? 2.867 -10.019 -3.510 1.00 91.69 101 HIS A N 1
ATOM 841 C CA . HIS A 1 101 ? 4.146 -10.515 -3.039 1.00 91.69 101 HIS A CA 1
ATOM 842 C C . HIS A 1 101 ? 4.976 -11.027 -4.233 1.00 91.69 101 HIS A C 1
ATOM 844 O O . HIS A 1 101 ? 4.466 -11.840 -5.015 1.00 91.69 101 HIS A O 1
ATOM 850 N N . PRO A 1 102 ? 6.249 -10.609 -4.383 1.00 87.00 102 PRO A N 1
ATOM 851 C CA . PRO A 1 102 ? 7.077 -10.953 -5.541 1.00 87.00 102 PRO A CA 1
ATOM 852 C C . PRO A 1 102 ? 7.178 -12.459 -5.806 1.00 87.00 102 PRO A C 1
ATOM 854 O O . PRO A 1 102 ? 7.085 -12.881 -6.959 1.00 87.00 102 PRO A O 1
ATOM 857 N N . GLU A 1 103 ? 7.314 -13.250 -4.740 1.00 87.94 103 GLU A N 1
ATOM 858 C CA . GLU A 1 103 ? 7.485 -14.707 -4.803 1.00 87.94 103 GLU A CA 1
ATOM 859 C C . GLU A 1 103 ? 6.150 -15.465 -4.777 1.00 87.94 103 GLU A C 1
ATOM 861 O O . GLU A 1 103 ? 5.786 -16.111 -5.753 1.00 87.94 103 GLU A O 1
ATOM 866 N N . THR A 1 104 ? 5.374 -15.340 -3.695 1.00 90.44 104 THR A N 1
ATOM 867 C CA . THR A 1 104 ? 4.142 -16.125 -3.489 1.00 90.44 104 THR A CA 1
ATOM 868 C C . THR A 1 104 ? 2.951 -15.677 -4.338 1.00 90.44 104 THR A C 1
ATOM 870 O O . THR A 1 104 ? 1.934 -16.370 -4.375 1.00 90.44 104 THR A O 1
ATOM 873 N N . LYS A 1 105 ? 3.039 -14.505 -4.987 1.00 91.75 105 LYS A N 1
ATOM 874 C CA . LYS A 1 105 ? 1.955 -13.858 -5.753 1.00 91.75 105 LYS A CA 1
ATOM 875 C C . LYS A 1 105 ? 0.684 -13.576 -4.946 1.00 91.75 105 LYS A C 1
ATOM 877 O O . LYS A 1 105 ? -0.361 -13.278 -5.517 1.00 91.75 105 LYS A O 1
ATOM 882 N N . LYS A 1 106 ? 0.757 -13.641 -3.618 1.00 94.56 106 LYS A N 1
ATOM 883 C CA . LYS A 1 106 ? -0.361 -13.327 -2.726 1.00 94.56 106 LYS A CA 1
ATOM 884 C C . LYS A 1 106 ? -0.527 -11.81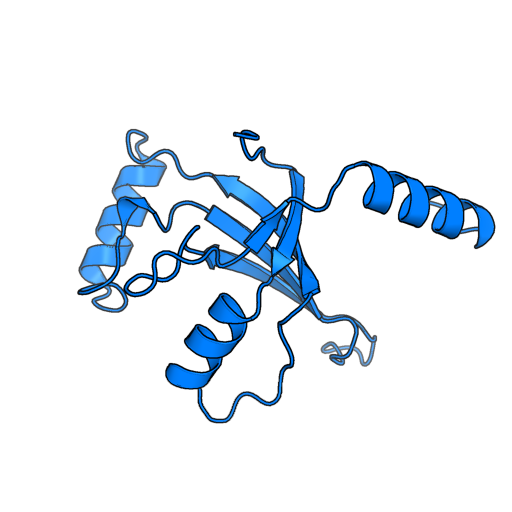1 -2.583 1.00 94.56 106 LYS A C 1
ATOM 886 O O . LYS A 1 106 ? 0.476 -11.100 -2.628 1.00 94.56 106 LYS A O 1
ATOM 891 N N . PRO A 1 107 ? -1.758 -11.293 -2.454 1.00 94.81 107 PRO A N 1
ATOM 892 C CA . PRO A 1 107 ? -2.001 -9.854 -2.442 1.00 94.81 107 PRO A CA 1
ATOM 893 C C . PRO A 1 107 ? -1.366 -9.199 -1.216 1.00 94.81 107 PRO A C 1
ATOM 895 O O . PRO A 1 107 ? -1.441 -9.747 -0.119 1.00 94.81 107 PRO A O 1
ATOM 898 N N . PHE A 1 108 ? -0.760 -8.027 -1.390 1.00 95.38 108 PHE A N 1
ATOM 899 C CA . PHE A 1 108 ? -0.303 -7.172 -0.283 1.00 95.38 108 PHE A CA 1
ATOM 900 C C . PHE A 1 108 ? -1.431 -6.382 0.355 1.00 95.38 108 PHE A C 1
ATOM 902 O O . PHE A 1 108 ? -1.347 -5.989 1.518 1.00 95.38 108 PHE A O 1
ATOM 909 N N . PHE A 1 109 ? -2.489 -6.163 -0.406 1.00 95.38 109 PHE A N 1
ATOM 910 C CA . PHE A 1 109 ? -3.663 -5.483 0.069 1.00 95.38 109 PHE A CA 1
ATOM 911 C C . PHE A 1 109 ? -4.900 -5.981 -0.663 1.00 95.38 109 PHE A C 1
ATOM 913 O O . PHE A 1 109 ? -4.831 -6.457 -1.799 1.00 95.38 109 PHE A O 1
ATOM 920 N N . GLU A 1 110 ? -6.036 -5.827 -0.008 1.00 94.31 110 GLU A N 1
ATOM 921 C CA . GLU A 1 110 ? -7.351 -6.139 -0.547 1.00 94.31 110 GLU A CA 1
ATOM 922 C C . GLU A 1 110 ? -8.222 -4.896 -0.451 1.00 94.31 110 GLU A C 1
ATOM 924 O O . GLU A 1 110 ? -8.102 -4.118 0.495 1.00 94.31 110 GLU A O 1
ATOM 929 N N . LYS A 1 111 ? -9.085 -4.676 -1.443 1.00 93.00 111 LYS A N 1
ATOM 930 C CA . LYS A 1 111 ? -10.037 -3.569 -1.387 1.00 93.00 111 LYS A CA 1
ATOM 931 C C . LYS A 1 111 ? -10.986 -3.798 -0.217 1.00 93.00 111 LYS A C 1
ATOM 933 O O . LYS A 1 111 ? -11.527 -4.893 -0.077 1.00 93.00 111 LYS A O 1
ATOM 938 N N . VAL A 1 112 ? -11.186 -2.771 0.606 1.00 90.81 112 VAL A N 1
ATOM 939 C CA . VAL A 1 112 ? -12.210 -2.793 1.652 1.00 90.81 112 VAL A CA 1
ATOM 940 C C . VAL A 1 112 ? -13.562 -2.948 0.955 1.00 90.81 112 VAL A C 1
ATOM 942 O O . VAL A 1 112 ? -13.908 -2.095 0.136 1.00 90.81 112 VAL A O 1
ATOM 945 N N . PRO A 1 113 ? -14.329 -4.009 1.248 1.00 88.38 113 PRO A N 1
ATOM 946 C CA . PRO A 1 113 ? -15.660 -4.170 0.690 1.00 88.38 113 PRO A CA 1
ATOM 947 C C . PRO A 1 113 ? -16.557 -2.975 1.020 1.00 88.38 113 PRO A C 1
ATOM 949 O O . PRO A 1 113 ? -16.582 -2.508 2.160 1.00 88.38 113 PRO A O 1
ATOM 952 N N . ASP A 1 114 ? -17.360 -2.539 0.050 1.00 83.81 114 ASP A N 1
ATOM 953 C CA . ASP A 1 114 ? -18.250 -1.380 0.195 1.00 83.81 114 ASP A CA 1
ATOM 954 C C . ASP A 1 114 ? -19.167 -1.467 1.424 1.00 83.81 114 ASP A C 1
ATOM 956 O O . ASP A 1 114 ? -19.475 -0.452 2.048 1.00 83.81 114 ASP A O 1
ATOM 960 N N . TRP A 1 115 ? -19.605 -2.673 1.800 1.00 84.94 115 TRP A N 1
ATOM 961 C CA . TRP A 1 115 ? -20.466 -2.869 2.967 1.00 84.94 115 TRP A CA 1
ATOM 962 C C . TRP A 1 115 ? -19.762 -2.514 4.284 1.00 84.94 115 TRP A C 1
ATOM 964 O O . TRP A 1 115 ? -20.407 -1.962 5.171 1.00 84.94 115 TRP A O 1
ATOM 974 N N . ILE A 1 116 ? -18.447 -2.748 4.397 1.00 85.12 116 ILE A N 1
ATOM 975 C CA . ILE A 1 116 ? -17.663 -2.351 5.577 1.00 85.12 116 ILE A CA 1
ATOM 976 C C . ILE A 1 116 ? -17.591 -0.832 5.655 1.00 85.12 116 ILE A C 1
ATOM 978 O O . ILE A 1 116 ? -17.781 -0.266 6.727 1.00 85.12 116 ILE A O 1
ATOM 982 N N . TYR A 1 117 ? -17.361 -0.161 4.524 1.00 77.81 117 TYR A N 1
ATOM 983 C CA . TYR A 1 117 ? -17.341 1.299 4.485 1.00 77.81 117 TYR A CA 1
ATOM 984 C C . TYR A 1 117 ? -18.679 1.896 4.935 1.00 77.81 117 TYR A C 1
ATOM 986 O O . TYR A 1 117 ? -18.696 2.791 5.777 1.00 77.81 117 TYR A O 1
ATOM 994 N N . ARG A 1 118 ? -19.802 1.366 4.432 1.00 82.31 118 ARG A N 1
ATOM 995 C CA . ARG A 1 118 ? -21.145 1.808 4.845 1.00 82.31 118 ARG A CA 1
ATOM 996 C C . ARG A 1 118 ? -21.360 1.648 6.349 1.00 82.31 118 ARG A C 1
ATOM 998 O O . ARG A 1 118 ? -21.905 2.550 6.977 1.00 82.31 118 ARG A O 1
ATOM 1005 N N . GLU A 1 119 ? -20.872 0.557 6.926 1.00 85.00 119 GLU A N 1
ATOM 1006 C CA . GLU A 1 119 ? -21.035 0.290 8.355 1.00 85.00 119 GLU A CA 1
ATOM 1007 C C . GLU A 1 119 ? -20.129 1.160 9.224 1.00 85.00 119 GLU A C 1
ATOM 1009 O O . GLU A 1 119 ? -20.581 1.646 10.261 1.00 85.00 119 GLU A O 1
ATOM 1014 N N . ILE A 1 120 ? -18.909 1.458 8.767 1.00 77.62 120 ILE A N 1
ATOM 1015 C CA . ILE A 1 120 ? -18.050 2.468 9.399 1.00 77.62 120 ILE A CA 1
ATOM 1016 C C . ILE A 1 120 ? -18.741 3.838 9.369 1.00 77.62 120 ILE A C 1
ATOM 1018 O O . ILE A 1 120 ? -18.816 4.498 10.402 1.00 77.62 120 ILE A O 1
ATOM 1022 N N . MET A 1 121 ? -19.289 4.253 8.223 1.00 76.12 121 MET A N 1
ATOM 1023 C CA . MET A 1 121 ? -19.954 5.555 8.085 1.00 76.12 121 MET A CA 1
ATOM 1024 C C . MET A 1 121 ? -21.185 5.680 8.989 1.00 76.12 121 MET A C 1
ATOM 1026 O O . MET A 1 121 ? -21.293 6.669 9.710 1.00 76.12 121 MET A O 1
ATOM 1030 N N . LYS A 1 122 ? -22.053 4.659 9.042 1.00 82.25 122 LYS A N 1
ATOM 1031 C CA . LYS A 1 122 ? -23.197 4.635 9.975 1.00 82.25 122 LYS A CA 1
ATOM 1032 C C . LYS A 1 122 ? -22.755 4.769 11.431 1.00 82.25 122 LYS A C 1
ATOM 1034 O O . LYS A 1 122 ? -23.394 5.468 12.215 1.00 82.25 122 LYS A O 1
ATOM 1039 N N . GLN A 1 123 ? -21.662 4.103 11.811 1.00 78.44 123 GLN A N 1
ATOM 1040 C CA . GLN A 1 123 ? -21.114 4.254 13.157 1.00 78.44 123 GLN A CA 1
ATOM 1041 C C . GLN A 1 123 ? -20.588 5.676 13.383 1.00 78.44 123 GLN A C 1
ATOM 1043 O O . GLN A 1 123 ? -20.916 6.280 14.400 1.00 78.44 123 GLN A O 1
ATOM 1048 N N . CYS A 1 124 ? -19.848 6.260 12.441 1.00 71.25 124 CYS A N 1
ATOM 1049 C CA . CYS A 1 124 ? -19.371 7.642 12.551 1.00 71.25 124 CYS A CA 1
ATOM 1050 C C . CYS A 1 124 ? -20.513 8.665 12.685 1.00 71.25 124 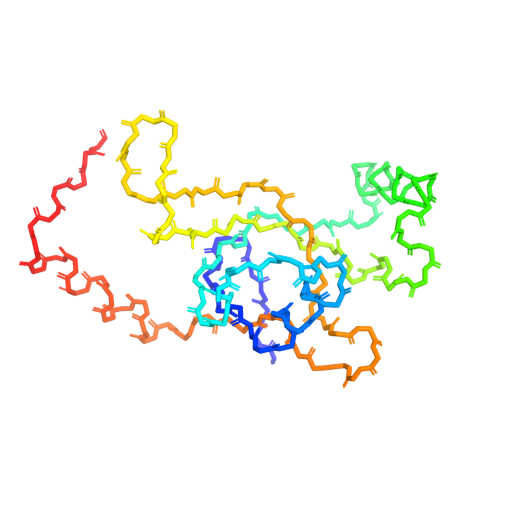CYS A C 1
ATOM 1052 O O . CYS A 1 124 ? -20.397 9.588 13.492 1.00 71.25 124 CYS A O 1
ATOM 1054 N N . GLU A 1 125 ? -21.621 8.477 11.963 1.00 71.31 125 GLU A N 1
ATOM 1055 C CA . GLU A 1 125 ? -22.841 9.286 12.103 1.00 71.31 125 GLU A CA 1
ATOM 1056 C C . GLU A 1 125 ? -23.434 9.172 13.516 1.00 71.31 125 GLU A C 1
ATOM 1058 O O . GLU A 1 125 ? -23.812 10.179 14.114 1.00 71.31 125 GLU A O 1
ATOM 1063 N N . SER A 1 126 ? -23.437 7.966 14.099 1.00 63.16 126 SER A N 1
ATOM 1064 C CA . SER A 1 126 ? -23.913 7.742 15.473 1.00 63.16 126 SER A CA 1
ATOM 1065 C C . SER A 1 126 ? -23.022 8.370 16.554 1.00 63.16 126 SER A C 1
ATOM 1067 O O . SER A 1 126 ? -23.502 8.668 17.647 1.00 63.16 126 SER A O 1
ATOM 1069 N N . PHE A 1 127 ? -21.743 8.617 16.251 1.00 58.31 127 PHE A N 1
ATOM 1070 C CA . PHE A 1 127 ? -20.788 9.239 17.172 1.00 58.31 127 PHE A CA 1
ATOM 1071 C C . PHE A 1 127 ? -20.781 10.776 17.121 1.00 58.31 127 PHE A C 1
ATOM 1073 O O . PHE A 1 127 ? -19.985 11.391 17.828 1.00 58.31 127 PHE A O 1
ATOM 1080 N N . GLY A 1 128 ? -21.650 11.414 16.324 1.00 54.88 128 GLY A N 1
ATOM 1081 C CA . GLY A 1 128 ? -21.742 12.877 16.266 1.00 54.88 128 GLY A CA 1
ATOM 1082 C C . GLY A 1 128 ? -20.446 13.543 15.797 1.00 54.88 128 GLY A C 1
ATOM 1083 O O . GLY A 1 128 ? -20.081 14.610 16.287 1.00 54.88 128 GLY A O 1
ATOM 1084 N N . VAL A 1 129 ? -19.709 12.902 14.883 1.00 55.69 129 VAL A N 1
ATOM 1085 C CA . VAL A 1 129 ? -18.512 13.506 14.289 1.00 55.69 129 VAL A CA 1
ATOM 1086 C C . VAL A 1 129 ? -18.965 14.621 13.347 1.00 55.69 129 VAL A C 1
ATOM 1088 O O . VAL A 1 129 ? -19.290 14.373 12.188 1.00 55.69 129 VAL A O 1
ATOM 1091 N N . GLU A 1 130 ? -19.006 15.859 13.842 1.00 51.19 130 GLU A N 1
ATOM 1092 C CA . GLU A 1 130 ? -19.179 17.036 12.992 1.00 51.19 130 GLU A CA 1
ATOM 1093 C C . GLU A 1 130 ? -18.004 17.108 12.009 1.00 51.19 130 GLU A C 1
ATOM 1095 O O . GLU A 1 130 ? -16.866 17.422 12.372 1.00 51.19 130 GLU A O 1
ATOM 1100 N N . LEU A 1 131 ? -18.274 16.789 10.741 1.00 48.28 131 LEU A N 1
ATOM 1101 C CA . LEU A 1 131 ? -17.357 17.071 9.647 1.00 48.28 131 LEU A CA 1
ATOM 1102 C C . LEU A 1 131 ? -17.206 18.592 9.574 1.00 48.28 131 LEU A C 1
ATOM 1104 O O . LEU A 1 131 ? -18.097 19.284 9.084 1.00 48.28 131 LEU A O 1
ATOM 1108 N N . LYS A 1 132 ? -16.091 19.120 10.090 1.00 45.97 132 LYS A N 1
ATOM 1109 C CA . LYS A 1 132 ? -15.720 20.512 9.834 1.00 45.97 132 LYS A CA 1
ATOM 1110 C C . LYS A 1 132 ? -15.605 20.692 8.319 1.00 45.97 132 LYS A C 1
ATOM 1112 O O . LYS A 1 132 ? -14.760 20.049 7.696 1.00 45.97 132 LYS A O 1
ATOM 1117 N N . GLN A 1 133 ? -16.517 21.503 7.782 1.00 37.19 133 GLN A N 1
ATOM 1118 C CA . GLN A 1 133 ? -16.562 21.953 6.390 1.00 37.19 133 GLN A CA 1
ATOM 1119 C C . GLN A 1 133 ? -15.303 22.735 6.016 1.00 37.19 133 GLN A C 1
ATOM 1121 O O . GLN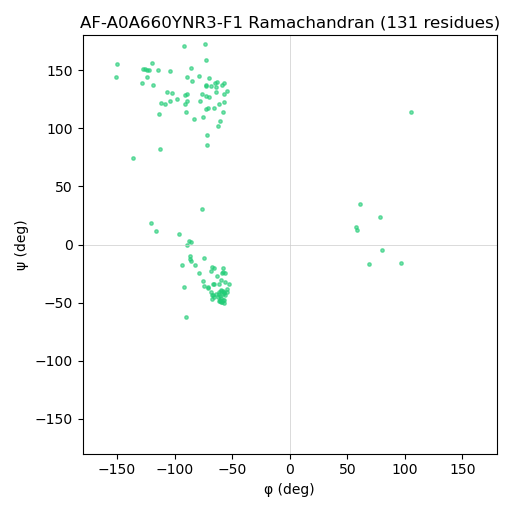 A 1 133 ? -14.761 23.442 6.900 1.00 37.19 133 GLN A O 1
#

Mean predicted aligned error: 6.48 Å

Secondary structure (DSSP, 8-state):
-PPP-TT-EEEEPHHHHHHHHHH-TT-----TT-EEEEEEE--TTSHHHHHHHHHHHHHSTTTTS-GGGTTEEEEEEEEEEEPTTS-EEEEEEEEEE-SB-TTT--BSEEEPPHHHHHHHHHHHHHTT-----